Protein AF-A0A800LRE3-F1 (afdb_monomer)

Sequence (73 aa):
MSSVDKIIEGLGYDEALAELRSILEALDGEAVDVDKLASQVERADLLIHHCRSRIDAARLQVEQVVEALVEED

Structure (mmCIF, N/CA/C/O backbone):
data_AF-A0A800LRE3-F1
#
_entry.id   AF-A0A800LRE3-F1
#
loop_
_atom_site.group_PDB
_atom_site.id
_atom_site.type_symbol
_atom_site.label_atom_id
_atom_site.label_alt_id
_atom_site.label_comp_id
_atom_site.label_asym_id
_atom_site.label_entity_id
_atom_site.label_seq_id
_atom_site.pdbx_PDB_ins_code
_atom_site.Cartn_x
_atom_site.Cartn_y
_atom_site.Cartn_z
_atom_site.occupancy
_atom_site.B_iso_or_equiv
_atom_site.auth_seq_id
_atom_site.auth_comp_id
_atom_site.auth_asym_id
_atom_site.auth_atom_id
_atom_site.pdbx_PDB_model_num
ATOM 1 N N . MET A 1 1 ? 3.726 18.736 -1.178 1.00 53.25 1 MET A N 1
ATOM 2 C CA . MET A 1 1 ? 2.966 17.485 -1.362 1.00 53.25 1 MET A CA 1
ATOM 3 C C . MET A 1 1 ? 2.765 17.302 -2.849 1.00 53.25 1 MET A C 1
ATOM 5 O O . MET A 1 1 ? 2.279 18.230 -3.493 1.00 53.25 1 MET A O 1
ATOM 9 N N . SER A 1 2 ? 3.261 16.196 -3.393 1.00 68.62 2 SER A N 1
ATOM 10 C CA . SER A 1 2 ? 3.237 15.906 -4.826 1.00 68.62 2 SER A CA 1
ATOM 11 C C . SER A 1 2 ? 1.832 15.471 -5.251 1.00 68.62 2 SER A C 1
ATOM 13 O O . SER A 1 2 ? 1.082 14.910 -4.455 1.00 68.62 2 SER A O 1
ATOM 15 N N . SER A 1 3 ? 1.459 15.698 -6.512 1.00 70.38 3 SER A N 1
ATOM 16 C CA . SER A 1 3 ? 0.214 15.160 -7.086 1.00 70.38 3 SER A CA 1
ATOM 17 C C . SER A 1 3 ? 0.143 13.629 -7.011 1.00 70.38 3 SER A C 1
ATOM 19 O O . SER A 1 3 ? -0.949 13.073 -7.018 1.00 70.38 3 SER A O 1
ATOM 21 N N . VAL A 1 4 ? 1.297 12.960 -6.918 1.00 69.12 4 VAL A N 1
ATOM 22 C CA . VAL A 1 4 ? 1.413 11.502 -6.766 1.00 69.12 4 VAL A CA 1
ATOM 23 C C . VAL A 1 4 ? 0.886 11.037 -5.407 1.00 69.12 4 VAL A C 1
ATOM 25 O O . VAL A 1 4 ? 0.129 10.072 -5.360 1.00 69.12 4 VAL A O 1
ATOM 28 N N . ASP A 1 5 ? 1.198 11.764 -4.331 1.00 72.62 5 ASP A N 1
ATOM 29 C CA . ASP A 1 5 ? 0.802 11.405 -2.961 1.00 72.62 5 ASP A CA 1
ATOM 30 C C . ASP A 1 5 ? -0.730 11.339 -2.829 1.00 72.62 5 ASP A C 1
ATOM 32 O O . ASP A 1 5 ? -1.281 10.380 -2.295 1.00 72.62 5 ASP A O 1
ATOM 36 N N . LYS A 1 6 ? -1.436 12.309 -3.428 1.00 72.25 6 LYS A N 1
ATOM 37 C CA . LYS A 1 6 ? -2.909 12.373 -3.405 1.00 72.25 6 LYS A CA 1
ATOM 38 C C . LYS A 1 6 ? -3.587 11.217 -4.136 1.00 72.25 6 LYS A C 1
ATOM 40 O O . LYS A 1 6 ? -4.706 10.852 -3.792 1.00 72.25 6 LYS A O 1
ATOM 45 N N . ILE A 1 7 ? -2.948 10.678 -5.174 1.00 83.56 7 ILE A N 1
ATOM 46 C CA . ILE A 1 7 ? -3.490 9.532 -5.912 1.00 83.56 7 ILE A CA 1
ATOM 47 C C . ILE A 1 7 ? -3.426 8.287 -5.028 1.00 83.56 7 ILE A C 1
ATOM 49 O O . ILE A 1 7 ? -4.383 7.524 -4.995 1.00 83.56 7 ILE A O 1
ATOM 53 N N . ILE A 1 8 ? -2.333 8.117 -4.282 1.00 87.31 8 ILE A N 1
ATOM 54 C CA . ILE A 1 8 ? -2.111 6.954 -3.419 1.00 87.31 8 ILE A CA 1
ATOM 55 C C . ILE A 1 8 ? -3.053 6.975 -2.214 1.00 87.31 8 ILE A C 1
ATOM 57 O O . ILE A 1 8 ? -3.674 5.958 -1.920 1.00 87.31 8 ILE A O 1
ATOM 61 N N . GLU A 1 9 ? -3.236 8.135 -1.576 1.00 84.38 9 GLU A N 1
ATOM 62 C CA . GLU A 1 9 ? -4.188 8.306 -0.465 1.00 84.38 9 GLU A CA 1
ATOM 63 C C . GLU A 1 9 ? -5.623 7.889 -0.840 1.00 84.38 9 GLU A C 1
ATOM 65 O O . GLU A 1 9 ? -6.372 7.402 0.008 1.00 84.38 9 GLU A O 1
ATOM 70 N N . GLY A 1 10 ? -6.002 8.045 -2.113 1.00 88.62 10 GLY A N 1
ATOM 71 C CA . GLY A 1 10 ? -7.314 7.656 -2.630 1.00 88.62 10 GLY A CA 1
ATOM 72 C C . GLY A 1 10 ? -7.506 6.153 -2.859 1.00 88.62 10 GLY A C 1
ATOM 73 O O . GLY A 1 10 ? -8.642 5.731 -3.062 1.00 88.62 10 GLY A O 1
ATOM 74 N N . LEU A 1 11 ? -6.442 5.343 -2.826 1.00 94.19 11 LEU A N 1
ATOM 75 C CA . LEU A 1 11 ? -6.521 3.920 -3.163 1.00 94.19 11 LEU A CA 1
ATOM 76 C C . LEU A 1 11 ? -7.101 3.069 -2.026 1.00 94.19 11 LEU A C 1
ATOM 78 O O . LEU A 1 11 ? -6.728 3.183 -0.849 1.00 94.19 11 LEU A O 1
ATOM 82 N N . GLY A 1 12 ? -7.958 2.123 -2.407 1.00 95.19 12 GLY A N 1
ATOM 83 C CA . GLY A 1 12 ? -8.306 0.933 -1.638 1.00 95.19 12 GLY A CA 1
ATOM 84 C C . GLY A 1 12 ? -7.075 0.107 -1.248 1.00 95.19 12 GLY A C 1
ATOM 85 O O . GLY A 1 12 ? -6.039 0.175 -1.905 1.00 95.19 12 GLY A O 1
ATOM 86 N N . TYR A 1 13 ? -7.186 -0.719 -0.201 1.00 95.31 13 TYR A N 1
ATOM 87 C CA . TYR A 1 13 ? -6.114 -1.671 0.128 1.00 95.31 13 TYR A CA 1
ATOM 88 C C . TYR A 1 13 ? -5.877 -2.650 -1.031 1.00 95.31 13 TYR A C 1
ATOM 90 O O . TYR A 1 13 ? -4.741 -2.837 -1.456 1.00 95.31 13 TYR A O 1
ATOM 98 N N . ASP A 1 14 ? -6.955 -3.210 -1.587 1.00 97.00 14 ASP A N 1
ATOM 99 C CA . ASP A 1 14 ? -6.873 -4.168 -2.692 1.00 97.00 14 ASP A CA 1
ATOM 100 C C . ASP A 1 14 ? -6.313 -3.534 -3.970 1.00 97.00 14 ASP A C 1
ATOM 102 O O . ASP A 1 14 ? -5.519 -4.158 -4.670 1.00 97.00 14 ASP A O 1
ATOM 106 N N . GLU A 1 15 ? -6.675 -2.281 -4.251 1.00 97.00 15 GLU A N 1
ATOM 107 C CA . GLU A 1 15 ? -6.167 -1.531 -5.405 1.00 97.00 15 GLU A CA 1
ATOM 108 C C . GLU A 1 15 ? -4.666 -1.258 -5.266 1.00 97.00 15 GLU A C 1
ATOM 110 O O . GLU A 1 15 ? -3.896 -1.544 -6.183 1.00 97.00 15 GLU A O 1
ATOM 115 N N . ALA A 1 16 ? -4.234 -0.779 -4.095 1.00 96.38 16 ALA A N 1
ATOM 116 C CA . ALA A 1 16 ? -2.823 -0.537 -3.816 1.00 96.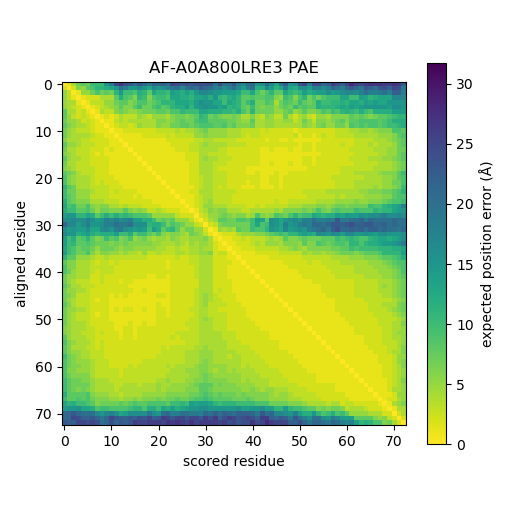38 16 ALA A CA 1
ATOM 117 C C . ALA A 1 16 ? -1.997 -1.833 -3.873 1.00 96.38 16 ALA A C 1
ATOM 119 O O . ALA A 1 16 ? -0.889 -1.848 -4.412 1.00 96.38 16 ALA A O 1
ATOM 120 N N . LEU A 1 17 ? -2.545 -2.942 -3.366 1.00 96.75 17 LEU A N 1
ATOM 121 C CA . LEU A 1 17 ? -1.895 -4.248 -3.412 1.00 96.75 17 LEU A CA 1
ATOM 122 C C . LEU A 1 17 ? -1.814 -4.806 -4.841 1.00 96.75 17 LEU A C 1
ATOM 124 O O . LEU A 1 17 ? -0.803 -5.410 -5.203 1.00 96.75 17 LEU A O 1
ATOM 128 N N . ALA A 1 18 ? -2.852 -4.615 -5.657 1.00 97.12 18 ALA A N 1
ATOM 129 C CA . ALA A 1 18 ? -2.855 -5.023 -7.061 1.00 97.12 18 ALA A CA 1
ATOM 130 C C . ALA A 1 18 ? -1.811 -4.249 -7.880 1.00 97.12 18 ALA A C 1
ATOM 132 O O . ALA A 1 18 ? -1.080 -4.842 -8.677 1.00 97.12 18 ALA A O 1
ATOM 133 N N . GLU A 1 19 ? -1.692 -2.941 -7.643 1.00 95.56 19 GLU A N 1
ATOM 134 C CA . GLU A 1 19 ? -0.657 -2.125 -8.274 1.00 95.56 19 GLU A CA 1
ATOM 135 C C . GLU A 1 19 ? 0.746 -2.577 -7.843 1.00 95.56 19 GLU A C 1
ATOM 137 O O . GLU A 1 19 ? 1.611 -2.789 -8.692 1.00 95.56 19 GLU A O 1
ATOM 142 N N . LEU A 1 20 ? 0.959 -2.822 -6.545 1.00 95.81 20 LEU A N 1
ATOM 143 C CA . LEU A 1 20 ? 2.238 -3.309 -6.027 1.00 95.81 20 LEU A CA 1
ATOM 144 C C . LEU A 1 20 ? 2.653 -4.639 -6.675 1.00 95.81 20 LEU A C 1
ATOM 146 O O . LEU A 1 20 ? 3.811 -4.806 -7.047 1.00 95.81 20 LEU A O 1
ATOM 150 N N . ARG A 1 21 ? 1.712 -5.574 -6.858 1.00 95.19 21 ARG A N 1
ATOM 151 C CA . ARG A 1 21 ? 1.967 -6.839 -7.570 1.00 95.19 21 ARG A CA 1
ATOM 152 C C . ARG A 1 21 ? 2.367 -6.609 -9.022 1.00 95.19 21 ARG A C 1
ATOM 154 O O . ARG A 1 21 ? 3.335 -7.203 -9.476 1.00 95.19 21 ARG A O 1
ATOM 161 N N . SER A 1 22 ? 1.676 -5.705 -9.712 1.00 93.31 22 SER A N 1
ATOM 162 C CA . SER A 1 22 ? 1.991 -5.358 -11.104 1.00 93.31 22 SER A CA 1
ATOM 163 C C . SER A 1 22 ? 3.390 -4.746 -11.233 1.00 93.31 22 SER A C 1
ATOM 165 O O . SER A 1 22 ? 4.099 -5.004 -12.203 1.00 93.31 22 SER A O 1
ATOM 167 N N . ILE A 1 23 ? 3.812 -3.950 -10.243 1.00 92.75 23 ILE A N 1
ATOM 168 C CA . ILE A 1 23 ? 5.176 -3.419 -10.182 1.00 92.75 23 ILE A CA 1
ATOM 169 C C . ILE A 1 23 ? 6.181 -4.558 -10.009 1.00 92.75 23 ILE A C 1
ATOM 171 O O . ILE A 1 23 ? 7.138 -4.616 -10.770 1.00 92.75 23 ILE A O 1
ATOM 175 N N . LEU A 1 24 ? 5.956 -5.480 -9.069 1.00 90.56 24 LEU A N 1
ATOM 176 C CA . LEU A 1 24 ? 6.848 -6.626 -8.856 1.00 90.56 24 LEU A CA 1
ATOM 177 C C . LEU A 1 24 ? 6.994 -7.485 -10.120 1.00 90.56 24 LEU A C 1
ATOM 179 O O . LEU A 1 24 ? 8.111 -7.795 -10.517 1.00 90.56 24 LEU A O 1
ATOM 183 N N . GLU A 1 25 ? 5.888 -7.786 -10.804 1.00 90.12 25 GLU A N 1
ATOM 184 C CA . GLU A 1 25 ? 5.910 -8.521 -12.075 1.00 90.12 25 GLU A CA 1
ATOM 185 C C . GLU A 1 25 ? 6.728 -7.797 -13.153 1.00 90.12 25 GLU A C 1
ATOM 187 O O . GLU A 1 25 ? 7.447 -8.430 -13.925 1.00 90.12 25 GLU A O 1
ATOM 192 N N . ALA A 1 26 ? 6.648 -6.465 -13.204 1.00 87.12 26 ALA A N 1
ATOM 193 C CA . ALA A 1 26 ? 7.432 -5.674 -14.143 1.00 87.12 26 ALA A CA 1
ATOM 194 C C . ALA A 1 26 ? 8.932 -5.657 -13.797 1.00 87.12 26 ALA A C 1
ATOM 196 O O . ALA A 1 26 ? 9.751 -5.601 -14.714 1.00 87.12 26 ALA A O 1
ATOM 197 N N . LEU A 1 27 ? 9.287 -5.708 -12.508 1.00 86.12 27 LEU A N 1
ATOM 198 C CA . LEU A 1 27 ? 10.674 -5.741 -12.029 1.00 86.12 27 LEU A CA 1
ATOM 199 C C . LEU A 1 27 ? 11.356 -7.093 -12.285 1.00 86.12 27 LEU A C 1
ATOM 201 O O . LEU A 1 27 ? 12.561 -7.125 -12.521 1.00 86.12 27 LEU A O 1
ATOM 205 N N . ASP A 1 28 ? 10.595 -8.188 -12.282 1.00 83.81 28 ASP A N 1
ATOM 206 C CA . ASP A 1 28 ? 11.100 -9.541 -12.557 1.00 83.81 28 ASP A CA 1
ATOM 207 C C . ASP A 1 28 ? 11.285 -9.828 -14.066 1.00 83.81 28 ASP A C 1
ATOM 209 O O . ASP A 1 28 ? 11.753 -10.901 -14.456 1.00 83.81 28 ASP A O 1
ATOM 213 N N . GLY A 1 29 ? 10.922 -8.882 -14.940 1.00 81.81 29 GLY A N 1
ATOM 214 C CA . GLY A 1 29 ? 11.050 -9.009 -16.391 1.00 81.81 29 GLY A CA 1
ATOM 215 C C . GLY A 1 29 ? 12.493 -8.918 -16.912 1.00 81.81 29 GLY A C 1
ATOM 216 O O . GLY A 1 29 ? 13.362 -8.268 -16.343 1.00 81.81 29 GLY A O 1
ATOM 217 N N . GLU A 1 30 ? 12.754 -9.520 -18.073 1.00 67.25 30 GLU A N 1
ATOM 218 C CA . GLU A 1 30 ? 14.116 -9.683 -18.620 1.00 67.25 30 GLU A CA 1
ATOM 219 C C . GLU A 1 30 ? 14.692 -8.421 -19.308 1.00 67.25 30 GLU A C 1
ATOM 221 O O . GLU A 1 30 ? 15.859 -8.387 -19.691 1.00 67.25 30 GLU A O 1
ATOM 226 N N . ALA A 1 31 ? 13.894 -7.357 -19.451 1.00 66.12 31 ALA A N 1
ATOM 227 C CA . ALA A 1 31 ? 14.270 -6.110 -20.129 1.00 66.12 31 ALA A CA 1
ATOM 228 C C . ALA A 1 31 ? 13.933 -4.864 -19.290 1.00 66.12 31 ALA A C 1
ATOM 230 O O . ALA A 1 31 ? 13.270 -3.936 -19.764 1.00 66.12 31 ALA A O 1
ATOM 231 N N . VAL A 1 32 ? 14.360 -4.852 -18.026 1.00 71.06 32 VAL A N 1
ATOM 232 C CA . VAL A 1 32 ? 14.134 -3.711 -17.132 1.00 71.06 32 VAL A CA 1
ATOM 233 C C . VAL A 1 32 ? 15.164 -2.611 -17.385 1.00 71.06 32 VAL A C 1
ATOM 235 O O . VAL A 1 32 ? 16.371 -2.802 -17.259 1.00 71.06 32 VAL A O 1
ATOM 238 N N . ASP A 1 33 ? 14.656 -1.439 -17.750 1.00 78.88 33 ASP A N 1
ATOM 239 C CA . ASP A 1 33 ? 15.410 -0.191 -17.860 1.00 78.88 33 ASP A CA 1
ATOM 240 C C . ASP A 1 33 ? 15.698 0.361 -16.451 1.00 78.88 33 ASP A C 1
ATOM 242 O O . ASP A 1 33 ? 14.776 0.499 -15.645 1.00 78.88 33 ASP A O 1
ATOM 246 N N . VAL A 1 34 ? 16.963 0.670 -16.146 1.00 77.75 34 VAL A N 1
ATOM 247 C CA . VAL A 1 34 ? 17.418 1.111 -14.812 1.00 77.75 34 VAL A CA 1
ATOM 248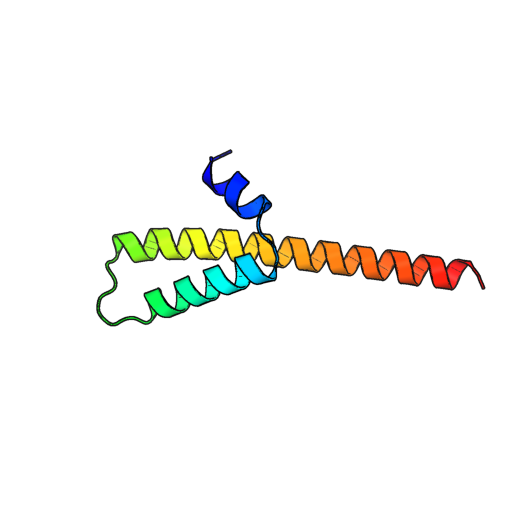 C C . VAL A 1 34 ? 16.710 2.391 -14.358 1.00 77.75 34 VAL A C 1
ATOM 250 O O . VAL A 1 34 ? 16.382 2.518 -13.177 1.00 77.75 34 VAL A O 1
ATOM 253 N N . ASP A 1 35 ? 16.400 3.308 -15.276 1.00 80.38 35 ASP A N 1
ATOM 254 C CA . ASP A 1 35 ? 15.676 4.535 -14.926 1.00 80.38 35 ASP A CA 1
ATOM 255 C C . ASP A 1 35 ? 14.217 4.229 -14.545 1.00 80.38 35 ASP A C 1
ATOM 257 O O . ASP A 1 35 ? 13.657 4.829 -13.624 1.00 80.38 35 ASP A O 1
ATOM 261 N N . LYS A 1 36 ? 13.604 3.228 -15.194 1.00 83.00 36 LYS A N 1
ATOM 262 C CA . LYS A 1 36 ? 12.260 2.748 -14.835 1.00 83.00 36 LYS A CA 1
ATOM 263 C C . LYS A 1 36 ? 12.269 1.973 -13.523 1.00 83.00 36 LYS A C 1
ATOM 265 O O . LYS A 1 36 ? 11.324 2.121 -12.753 1.00 83.00 36 LYS A O 1
ATOM 270 N N . LEU A 1 37 ? 13.336 1.217 -13.251 1.00 85.69 37 LEU A N 1
ATOM 271 C CA . LEU A 1 37 ? 13.529 0.485 -11.999 1.00 85.69 37 LEU A CA 1
ATOM 272 C C . LEU A 1 37 ? 13.442 1.436 -10.799 1.00 85.69 37 LEU A C 1
ATOM 274 O O . LEU A 1 37 ? 12.681 1.184 -9.870 1.00 85.69 37 LEU A O 1
ATOM 278 N N . ALA A 1 38 ? 14.173 2.555 -10.841 1.00 87.94 38 ALA A N 1
ATOM 279 C CA . ALA A 1 38 ? 14.176 3.537 -9.758 1.00 87.94 38 ALA A CA 1
ATOM 280 C C . ALA A 1 38 ? 12.770 4.103 -9.495 1.00 87.94 38 ALA A C 1
ATOM 282 O O . ALA A 1 38 ? 12.286 4.057 -8.366 1.00 87.94 38 ALA A O 1
ATOM 283 N N . SER A 1 39 ? 12.071 4.550 -10.545 1.00 89.62 39 SER A N 1
ATOM 284 C CA . SER A 1 39 ? 10.704 5.079 -10.412 1.00 89.62 39 SER A CA 1
ATOM 285 C C . SER A 1 39 ? 9.692 4.026 -9.940 1.00 89.62 39 SER A C 1
ATOM 287 O O . SER A 1 39 ? 8.772 4.341 -9.187 1.00 89.62 39 SER A O 1
ATOM 289 N N . GLN A 1 40 ? 9.843 2.769 -10.365 1.00 90.62 40 GLN A N 1
ATOM 290 C CA . GLN A 1 40 ? 8.989 1.661 -9.932 1.00 90.62 40 GLN A CA 1
ATOM 291 C C . GLN A 1 40 ? 9.198 1.321 -8.456 1.00 90.62 40 GLN A C 1
ATOM 293 O O . GLN A 1 40 ? 8.224 1.106 -7.737 1.00 90.62 40 GLN A O 1
ATOM 298 N N . VAL A 1 41 ? 10.448 1.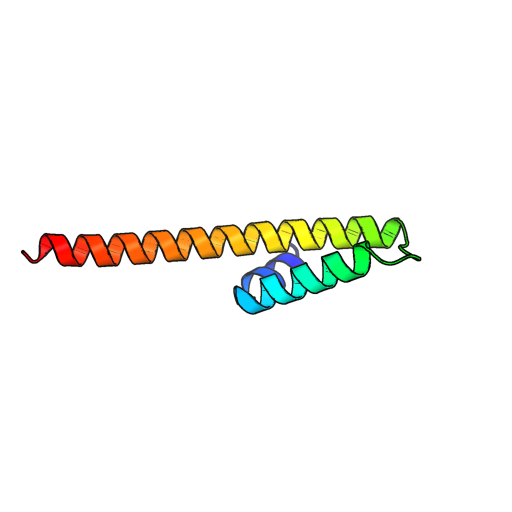319 -7.989 1.00 92.00 41 VAL A N 1
ATOM 299 C CA . VAL A 1 41 ? 10.777 1.089 -6.578 1.00 92.00 41 VAL A CA 1
ATOM 300 C C . VAL A 1 41 ? 10.257 2.229 -5.701 1.00 92.00 41 VAL A C 1
ATOM 302 O O . VAL A 1 41 ? 9.633 1.953 -4.680 1.00 92.00 41 VAL A O 1
ATOM 305 N N . GLU A 1 42 ? 10.424 3.491 -6.110 1.00 92.38 42 GLU A N 1
ATOM 306 C CA . GLU A 1 42 ? 9.842 4.639 -5.393 1.00 92.38 42 GLU A CA 1
ATOM 307 C C . GLU A 1 42 ? 8.316 4.526 -5.291 1.00 92.38 42 GLU A C 1
ATOM 309 O O . GLU A 1 42 ? 7.731 4.738 -4.229 1.00 92.38 42 GLU A O 1
ATOM 314 N N . ARG A 1 43 ? 7.651 4.131 -6.383 1.00 93.69 43 ARG A N 1
ATOM 315 C CA . ARG A 1 43 ? 6.203 3.911 -6.378 1.00 93.69 43 ARG A CA 1
ATOM 316 C C . ARG A 1 43 ? 5.801 2.764 -5.448 1.00 93.69 43 ARG A C 1
ATOM 318 O O . ARG A 1 43 ? 4.825 2.900 -4.711 1.00 93.69 43 ARG A O 1
ATOM 325 N N . ALA A 1 44 ? 6.538 1.656 -5.469 1.00 94.69 44 ALA A N 1
ATOM 326 C CA . ALA A 1 44 ? 6.295 0.515 -4.594 1.00 94.69 44 ALA A CA 1
ATOM 327 C C . ALA A 1 44 ? 6.437 0.890 -3.112 1.00 94.69 44 ALA A C 1
ATOM 329 O O . ALA A 1 44 ? 5.595 0.495 -2.307 1.00 94.69 44 ALA A O 1
ATOM 330 N N . ASP A 1 45 ? 7.450 1.683 -2.756 1.00 95.50 45 ASP A N 1
ATOM 331 C CA . ASP A 1 45 ? 7.665 2.162 -1.387 1.00 95.50 45 ASP A CA 1
ATOM 332 C C . ASP A 1 45 ? 6.453 2.949 -0.862 1.00 95.50 45 ASP A C 1
ATOM 334 O O . ASP A 1 45 ? 5.905 2.632 0.200 1.00 95.50 45 ASP A O 1
ATOM 338 N N . LEU A 1 46 ? 5.941 3.889 -1.661 1.00 95.06 46 LEU A N 1
ATOM 339 C CA . LEU A 1 46 ? 4.750 4.663 -1.305 1.00 95.06 46 LEU A CA 1
ATOM 340 C C . LEU A 1 46 ? 3.506 3.774 -1.129 1.00 95.06 46 LEU A C 1
ATOM 342 O O . LEU A 1 46 ? 2.751 3.944 -0.168 1.00 95.06 46 LEU A O 1
ATOM 346 N N . LEU A 1 47 ? 3.298 2.795 -2.017 1.00 96.25 47 LEU A N 1
ATOM 347 C CA . LEU A 1 47 ? 2.187 1.840 -1.910 1.00 96.25 47 LEU A CA 1
ATOM 348 C C . LEU A 1 47 ? 2.299 0.970 -0.651 1.00 96.25 47 LEU A C 1
ATOM 350 O O . LEU A 1 47 ? 1.292 0.714 0.012 1.00 96.25 47 LEU A O 1
ATOM 354 N N . ILE A 1 48 ? 3.510 0.538 -0.288 1.00 95.88 48 ILE A N 1
ATOM 355 C CA . ILE A 1 48 ? 3.766 -0.239 0.931 1.00 95.88 48 ILE A CA 1
ATOM 356 C C . ILE A 1 48 ? 3.438 0.594 2.171 1.00 95.88 48 ILE A C 1
ATOM 358 O O . ILE A 1 48 ? 2.767 0.099 3.082 1.00 95.88 48 ILE A O 1
ATOM 362 N N . HIS A 1 49 ? 3.878 1.852 2.209 1.00 95.88 49 HIS A N 1
ATOM 363 C CA . HIS A 1 49 ? 3.563 2.771 3.298 1.00 95.88 49 HIS A CA 1
ATOM 364 C C . HIS A 1 49 ? 2.054 2.982 3.454 1.00 95.88 49 HIS A C 1
ATOM 366 O O . HIS A 1 49 ? 1.531 2.865 4.566 1.00 95.88 49 HIS A O 1
ATOM 372 N N . HIS A 1 50 ? 1.341 3.193 2.347 1.00 96.19 50 HIS A N 1
ATOM 373 C CA . HIS A 1 50 ? -0.118 3.305 2.342 1.00 96.19 50 HIS A CA 1
ATOM 374 C C . HIS A 1 50 ? -0.806 2.035 2.855 1.00 96.19 50 HIS A C 1
ATOM 376 O O . HIS A 1 50 ? -1.650 2.092 3.750 1.00 96.19 50 HIS A O 1
ATOM 382 N N . CYS A 1 51 ? -0.401 0.864 2.354 1.00 97.06 51 CYS A N 1
ATOM 383 C CA . CYS A 1 51 ? -0.953 -0.421 2.784 1.00 97.06 51 CYS A CA 1
ATOM 384 C C . CYS A 1 51 ? -0.782 -0.642 4.292 1.00 97.06 51 CYS A C 1
ATOM 386 O O . CYS A 1 51 ? -1.724 -1.073 4.959 1.00 97.06 51 CYS A O 1
ATOM 388 N N . ARG A 1 52 ? 0.399 -0.327 4.839 1.00 96.94 52 ARG A N 1
ATOM 389 C CA . ARG A 1 52 ? 0.675 -0.420 6.281 1.00 96.94 52 ARG A CA 1
ATOM 390 C C . ARG A 1 52 ? -0.223 0.516 7.081 1.00 96.94 52 ARG A C 1
ATOM 392 O O . ARG A 1 52 ? -0.895 0.054 7.994 1.00 96.94 52 ARG A O 1
ATOM 399 N N . SER A 1 53 ? -0.320 1.781 6.672 1.00 96.19 53 SER A N 1
ATOM 400 C CA . SER A 1 53 ? -1.191 2.758 7.333 1.00 96.19 53 SER A CA 1
ATOM 401 C C . SER A 1 53 ? -2.651 2.293 7.379 1.00 96.19 53 SER A C 1
ATOM 403 O O . SER A 1 53 ? -3.302 2.396 8.418 1.00 96.19 53 SER A O 1
ATOM 405 N N . ARG A 1 54 ? -3.158 1.702 6.289 1.00 95.75 54 ARG A N 1
ATOM 406 C CA . ARG A 1 54 ? -4.514 1.137 6.252 1.00 95.75 54 ARG A CA 1
ATOM 407 C C . ARG A 1 54 ? -4.695 -0.058 7.184 1.00 95.75 54 ARG A C 1
ATOM 409 O O . ARG A 1 54 ? -5.744 -0.168 7.813 1.00 95.75 54 ARG A O 1
ATOM 416 N N . ILE A 1 55 ? -3.705 -0.948 7.265 1.00 97.50 55 ILE A N 1
ATOM 417 C CA . ILE A 1 55 ? -3.735 -2.089 8.191 1.00 97.50 55 ILE A CA 1
ATOM 418 C C . ILE A 1 55 ? -3.770 -1.590 9.636 1.00 97.50 55 ILE A C 1
ATOM 420 O O . ILE A 1 55 ? -4.575 -2.083 10.421 1.00 97.50 55 ILE A O 1
ATOM 424 N N . ASP A 1 56 ? -2.941 -0.608 9.978 1.00 97.50 56 ASP A N 1
ATOM 425 C CA . ASP A 1 56 ? -2.877 -0.056 11.332 1.00 97.50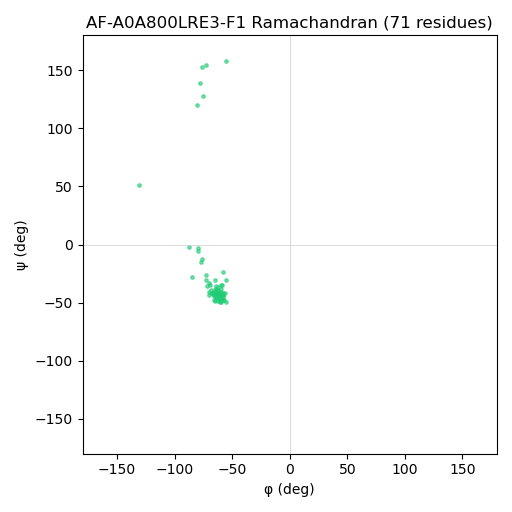 56 ASP A CA 1
ATOM 426 C C . ASP A 1 56 ? -4.191 0.638 11.713 1.00 97.50 56 ASP A C 1
ATOM 428 O O . ASP A 1 56 ? -4.723 0.408 12.798 1.00 97.50 56 ASP A O 1
ATOM 432 N N . ALA A 1 57 ? -4.779 1.408 10.793 1.00 96.06 57 ALA A N 1
ATOM 433 C CA . ALA A 1 57 ? -6.091 2.017 10.994 1.00 96.06 57 ALA A CA 1
ATOM 434 C C . ALA A 1 57 ? -7.192 0.964 11.206 1.00 96.06 57 ALA A C 1
ATOM 436 O O . ALA A 1 57 ? -8.016 1.106 12.108 1.00 96.06 57 ALA A O 1
ATOM 437 N N . ALA A 1 58 ? -7.190 -0.112 10.413 1.00 96.38 58 ALA A N 1
ATOM 438 C CA . ALA A 1 58 ? -8.145 -1.205 10.571 1.00 96.38 58 ALA A CA 1
ATOM 439 C C . ALA A 1 58 ? -7.967 -1.934 11.914 1.00 96.38 58 ALA A C 1
ATOM 441 O O . ALA A 1 58 ? -8.955 -2.266 12.563 1.00 96.38 58 ALA A O 1
ATOM 442 N N . ARG A 1 59 ? -6.721 -2.154 12.358 1.00 97.62 59 ARG A N 1
ATOM 443 C CA . ARG A 1 59 ? -6.421 -2.743 13.674 1.00 97.62 59 ARG A CA 1
ATOM 444 C C . ARG A 1 59 ? -6.971 -1.884 14.806 1.00 97.62 59 ARG A C 1
ATOM 446 O O . ARG A 1 59 ? -7.703 -2.410 15.635 1.00 97.62 59 ARG A O 1
ATOM 453 N N . LEU A 1 60 ? -6.699 -0.579 14.782 1.00 97.94 60 LEU A N 1
ATOM 454 C CA . LEU A 1 60 ? -7.196 0.358 15.790 1.00 97.94 60 LEU A CA 1
ATOM 455 C C . LEU A 1 60 ? -8.730 0.370 15.852 1.00 97.94 60 LEU A C 1
ATOM 457 O O . LEU A 1 60 ? -9.309 0.375 16.932 1.00 97.94 60 LEU A O 1
ATOM 461 N N . GLN A 1 61 ? -9.400 0.343 14.697 1.00 96.56 61 GLN A N 1
ATOM 462 C CA . GLN A 1 61 ? -10.861 0.263 14.641 1.00 96.56 61 GLN A CA 1
ATOM 463 C C . GLN A 1 61 ? -11.391 -1.030 15.270 1.00 96.56 61 GLN A C 1
ATOM 465 O O . GLN A 1 61 ? -12.375 -0.995 16.003 1.00 96.56 61 GLN A O 1
ATOM 470 N N . VAL A 1 62 ? -10.747 -2.169 14.999 1.00 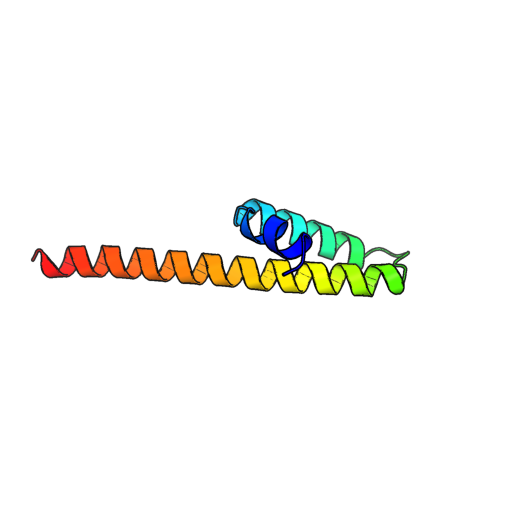97.44 62 VAL A N 1
ATOM 471 C CA . VAL A 1 62 ? -11.120 -3.450 15.616 1.00 97.44 62 VAL A CA 1
ATOM 472 C C . VAL A 1 62 ? -10.913 -3.406 17.129 1.00 97.44 62 VAL A C 1
ATOM 474 O O . VAL A 1 62 ? -11.807 -3.821 17.859 1.00 97.44 62 VAL A O 1
ATOM 477 N N . GLU A 1 63 ? -9.782 -2.879 17.601 1.00 97.31 63 GLU A N 1
ATOM 478 C CA . GLU A 1 6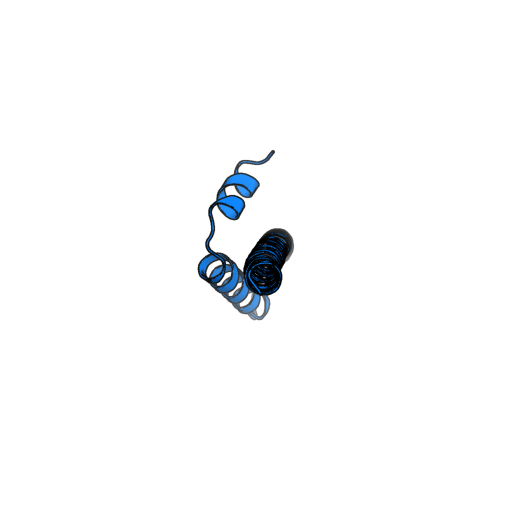3 ? -9.492 -2.718 19.032 1.00 97.31 63 GLU A CA 1
ATOM 479 C C . GLU A 1 63 ? -10.569 -1.876 19.729 1.00 97.31 63 GLU A C 1
ATOM 481 O O . GLU A 1 63 ? -11.135 -2.325 20.720 1.00 97.31 63 GLU A O 1
ATOM 486 N N . GLN A 1 64 ? -10.950 -0.733 19.151 1.00 96.69 64 GLN A N 1
ATOM 487 C CA . GLN A 1 64 ? -12.012 0.129 19.685 1.00 96.69 64 GLN A CA 1
ATOM 488 C C . GLN A 1 64 ? -13.374 -0.572 19.767 1.00 96.69 64 GLN A C 1
ATOM 490 O O . GLN A 1 64 ? -14.101 -0.397 20.743 1.00 96.69 64 GLN A O 1
ATOM 495 N N . VAL A 1 65 ? -13.739 -1.368 18.755 1.00 96.81 65 VAL A N 1
ATOM 496 C CA . VAL A 1 65 ? -14.990 -2.144 18.789 1.00 96.81 65 VAL A CA 1
ATOM 497 C C . VAL A 1 65 ? -14.936 -3.206 19.883 1.00 96.81 65 VAL A C 1
ATOM 499 O O . VAL A 1 65 ? -15.922 -3.403 20.584 1.00 96.81 65 VAL A O 1
ATOM 502 N N . VAL A 1 66 ? -13.801 -3.890 20.042 1.00 96.44 66 VAL A N 1
ATOM 503 C CA . VAL A 1 66 ? -13.638 -4.911 21.085 1.00 96.44 66 VAL A CA 1
ATOM 504 C C . VAL A 1 66 ? -13.689 -4.287 22.480 1.00 96.44 66 VAL A C 1
ATOM 506 O O . VAL A 1 66 ? -14.371 -4.833 23.339 1.00 96.44 66 VAL A O 1
ATOM 509 N N . GLU A 1 67 ? -13.030 -3.148 22.707 1.00 95.88 67 GLU A N 1
ATOM 510 C CA . GLU A 1 67 ? -13.085 -2.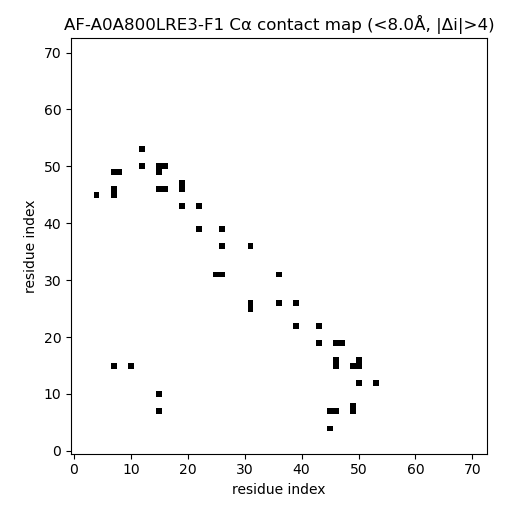422 23.985 1.00 95.88 67 GLU A CA 1
ATOM 511 C C . GLU A 1 67 ? -14.517 -2.007 24.339 1.00 95.88 67 GLU A C 1
ATOM 513 O O . GLU A 1 67 ? -14.979 -2.299 25.440 1.00 95.88 67 GLU A O 1
ATOM 518 N N . ALA A 1 68 ? -15.255 -1.431 23.384 1.00 94.06 68 ALA A N 1
ATOM 519 C CA . ALA A 1 68 ? -16.652 -1.046 23.585 1.00 94.06 68 ALA A CA 1
ATOM 520 C C . ALA A 1 68 ? -17.554 -2.231 23.980 1.00 94.06 68 ALA A C 1
ATOM 522 O O . ALA A 1 68 ? -18.469 -2.061 24.777 1.00 94.06 68 ALA A O 1
ATOM 523 N N . LEU A 1 69 ? -17.288 -3.436 23.463 1.00 93.75 69 LEU A N 1
ATOM 524 C CA . LEU A 1 69 ? -18.040 -4.641 23.834 1.00 93.75 69 LEU A CA 1
ATOM 525 C C . LEU A 1 69 ? -17.709 -5.149 25.246 1.00 93.75 69 LEU A C 1
ATOM 527 O O . LEU A 1 69 ? -18.535 -5.829 25.840 1.00 93.75 69 LEU A O 1
ATOM 531 N N . VAL A 1 70 ? -16.512 -4.860 25.768 1.00 90.25 70 VAL A N 1
ATOM 532 C CA . VAL A 1 70 ? -16.075 -5.289 27.110 1.00 90.25 70 VAL A CA 1
ATOM 533 C C . VAL A 1 70 ? -16.555 -4.324 28.198 1.00 90.25 70 VAL A C 1
ATOM 535 O O . VAL A 1 70 ? -16.741 -4.745 29.334 1.00 90.25 70 VAL A O 1
ATOM 538 N N . GLU A 1 71 ? -16.761 -3.044 27.878 1.00 80.75 71 GLU A N 1
ATOM 539 C CA . GLU A 1 71 ? -17.276 -2.040 28.826 1.00 80.75 71 GLU A CA 1
ATOM 540 C C . GLU A 1 71 ? -18.797 -2.131 29.066 1.00 80.75 71 GLU A C 1
ATOM 542 O O . GLU A 1 71 ? -19.299 -1.540 30.023 1.00 80.75 71 GLU A O 1
ATOM 547 N N . GLU A 1 72 ? -19.533 -2.849 28.210 1.00 64.12 72 GLU A N 1
ATOM 548 C CA . GLU A 1 72 ? -20.989 -3.046 28.322 1.00 64.12 72 GLU A CA 1
ATOM 549 C C . GLU A 1 72 ? -21.403 -4.256 29.199 1.00 64.12 72 GLU A C 1
ATOM 551 O O . GLU A 1 72 ? -22.601 -4.430 29.442 1.00 64.12 72 GLU A O 1
ATOM 556 N N . ASP A 1 73 ? -20.442 -5.030 29.728 1.00 49.56 73 ASP A N 1
ATOM 557 C CA . ASP A 1 73 ? -20.623 -6.132 30.703 1.00 49.56 73 ASP A CA 1
ATOM 558 C C . ASP A 1 73 ? -20.177 -5.743 32.134 1.00 49.56 73 ASP A C 1
ATOM 560 O O . ASP A 1 73 ? -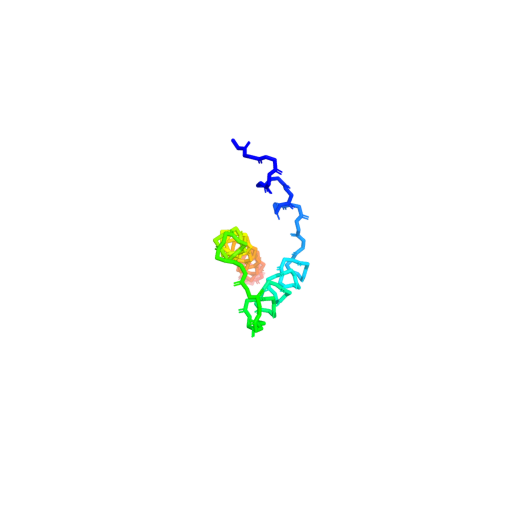20.828 -6.200 33.109 1.00 49.56 73 ASP A O 1
#

Foldseek 3Di:
DDPLLVVLLPDDLVRLVVLLVVLVVQVPDPDDDPVVVVVSVVSNVSSVVSNV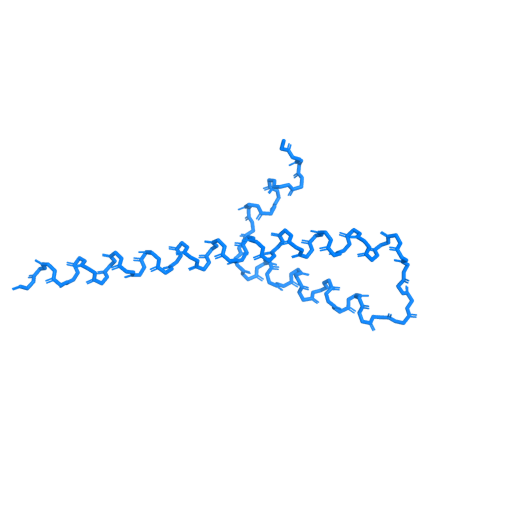VVVVVVVVVVVVVVVVVVVVD

Radius of gyration: 17.2 Å; Cα contacts (8 Å, |Δi|>4): 24; chains: 1; bounding box: 38×27×51 Å

pLDDT: mean 88.43, std 11.13, range [49.56, 97.94]

Nearest PDB structures (foldseek):
  8oir-assembly1_Aa  TM=6.216E-01  e=2.144E+00  Homo sapiens
  1ez3-assembly1_A  TM=7.283E-01  e=2.792E+00  Rattus norvegicus
  2efl-assembly1_A-2  TM=7.175E-01  e=8.030E+00  Homo sapiens
  8eja-assembly1_B  TM=4.084E-01  e=5.403E+00  synthetic construct

Solvent-accessible surface area (backbone atoms only — not comparable to full-atom values): 4255 Å² total; per-residue (Å²): 135,58,79,64,57,61,56,58,74,70,49,51,66,69,55,38,50,51,52,44,49,54,47,52,58,54,67,73,41,98,80,66,51,70,76,54,49,54,57,47,50,55,50,40,52,54,40,51,54,50,46,49,53,53,51,52,52,51,49,53,54,51,51,53,55,53,51,58,62,61,74,77,113

Secondary structure (DSSP, 8-state):
--HHHHHHHT--HHHHHHHHHHHHHHHTSTT--HHHHHHHHHHHHHHHHHHHHHHHHHHHHHHHHHHHHHHT-

Mean predicted aligned error: 5.56 Å